Protein AF-A0A6S6SHM6-F1 (afdb_monomer_lite)

Foldseek 3Di:
DDPPPPPDPDDDDDPDDAFAWDDLDDPVPTHHPCVVDPPVCSVVPPHDPDTDDND

Structure (mmCIF, N/CA/C/O backbone):
data_AF-A0A6S6SHM6-F1
#
_entry.id   AF-A0A6S6SHM6-F1
#
loop_
_atom_site.group_PDB
_atom_site.id
_atom_site.type_symbol
_atom_site.label_atom_id
_atom_site.label_alt_id
_atom_site.label_comp_id
_atom_site.label_asym_id
_atom_site.label_entity_id
_atom_site.label_seq_id
_atom_site.pdbx_PDB_ins_code
_atom_site.Cartn_x
_atom_site.Cartn_y
_atom_site.Cartn_z
_atom_site.occupancy
_atom_site.B_iso_or_equiv
_atom_site.auth_seq_id
_atom_site.auth_comp_id
_atom_site.auth_asym_id
_atom_site.auth_atom_id
_atom_site.pdbx_PDB_model_num
ATOM 1 N N . MET A 1 1 ? 29.907 -3.824 -2.944 1.00 48.19 1 MET A N 1
ATOM 2 C CA . MET A 1 1 ? 28.723 -3.059 -2.508 1.00 48.19 1 MET A CA 1
ATOM 3 C C . MET A 1 1 ? 28.291 -2.275 -3.723 1.00 48.19 1 MET A C 1
ATOM 5 O O . MET A 1 1 ? 28.981 -1.335 -4.094 1.00 48.19 1 MET A O 1
ATOM 9 N N . ASP A 1 2 ? 27.275 -2.766 -4.424 1.00 47.53 2 ASP A N 1
ATOM 10 C CA . ASP A 1 2 ? 26.850 -2.177 -5.690 1.00 47.53 2 ASP A CA 1
ATOM 11 C C . ASP A 1 2 ? 26.184 -0.826 -5.422 1.00 47.53 2 ASP A C 1
ATOM 13 O O . ASP A 1 2 ? 25.097 -0.753 -4.855 1.00 47.53 2 ASP A O 1
ATOM 17 N N . ASN A 1 3 ? 26.858 0.252 -5.827 1.00 55.81 3 ASN A N 1
ATOM 18 C CA . ASN A 1 3 ? 26.360 1.630 -5.790 1.00 55.81 3 ASN A CA 1
ATOM 19 C C . ASN A 1 3 ? 25.351 1.899 -6.924 1.00 55.81 3 ASN A C 1
ATOM 21 O O . ASN A 1 3 ? 25.357 2.970 -7.531 1.00 55.81 3 ASN A O 1
ATOM 25 N N . THR A 1 4 ? 24.499 0.929 -7.255 1.00 59.25 4 THR A N 1
ATOM 26 C CA . THR A 1 4 ? 23.472 1.113 -8.279 1.00 59.25 4 THR A CA 1
ATOM 27 C C . THR A 1 4 ? 22.331 1.898 -7.654 1.00 59.25 4 THR A C 1
ATOM 29 O O . THR A 1 4 ? 21.518 1.360 -6.903 1.00 59.25 4 THR A O 1
ATOM 32 N N . THR A 1 5 ? 22.266 3.195 -7.942 1.00 59.31 5 THR A N 1
ATOM 33 C CA . THR A 1 5 ? 21.085 4.019 -7.685 1.00 59.31 5 THR A CA 1
ATOM 34 C C . THR A 1 5 ? 19.919 3.446 -8.490 1.00 59.31 5 THR A C 1
ATOM 36 O O . THR A 1 5 ? 19.729 3.767 -9.662 1.00 59.31 5 THR A O 1
ATOM 39 N N . ASN A 1 6 ? 19.143 2.556 -7.864 1.00 59.75 6 ASN A N 1
ATOM 40 C CA . ASN A 1 6 ? 17.869 2.059 -8.380 1.00 59.75 6 ASN A CA 1
ATOM 41 C C . ASN A 1 6 ? 16.848 3.203 -8.358 1.00 59.75 6 ASN A C 1
ATOM 43 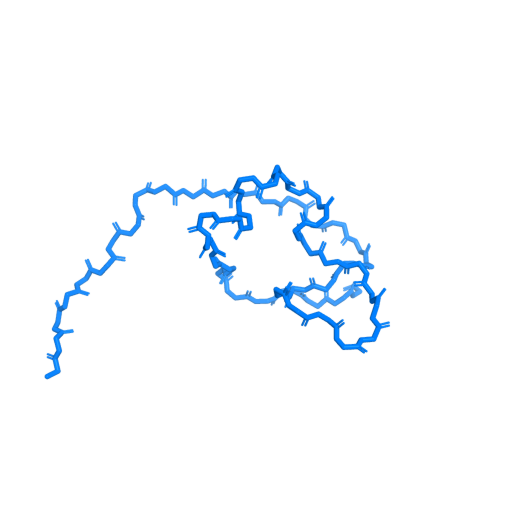O O . ASN A 1 6 ? 15.973 3.283 -7.497 1.00 59.75 6 ASN A O 1
ATOM 47 N N . ASN A 1 7 ? 16.997 4.130 -9.301 1.00 65.38 7 ASN A N 1
ATOM 48 C CA . ASN A 1 7 ? 16.085 5.243 -9.496 1.00 65.38 7 ASN A CA 1
ATOM 49 C C . ASN A 1 7 ? 14.825 4.719 -10.190 1.00 65.38 7 ASN A C 1
ATOM 51 O O . ASN A 1 7 ? 14.739 4.712 -11.420 1.00 65.38 7 ASN A O 1
ATOM 55 N N . SER A 1 8 ? 13.838 4.283 -9.403 1.00 68.56 8 SER A N 1
ATOM 56 C CA . SER A 1 8 ? 12.490 4.074 -9.929 1.00 68.56 8 SER A CA 1
ATOM 57 C C . SER A 1 8 ? 11.918 5.428 -10.355 1.00 68.56 8 SER A C 1
ATOM 59 O O . SER A 1 8 ? 11.742 6.322 -9.529 1.00 68.56 8 SER A O 1
ATOM 61 N N . LYS A 1 9 ? 11.665 5.604 -11.657 1.00 84.56 9 LYS A N 1
ATOM 62 C CA . LYS A 1 9 ? 11.108 6.850 -12.220 1.00 84.56 9 LYS A CA 1
ATOM 63 C C . LYS A 1 9 ? 9.595 6.967 -12.040 1.00 84.56 9 LYS A C 1
ATOM 65 O O . LYS A 1 9 ? 9.041 8.043 -12.241 1.00 84.56 9 LYS A O 1
ATOM 70 N N . ASN A 1 10 ? 8.942 5.866 -11.684 1.00 90.44 10 ASN A N 1
ATOM 71 C CA . ASN A 1 10 ? 7.496 5.783 -11.595 1.00 90.44 10 ASN A CA 1
ATOM 72 C C . ASN A 1 10 ? 7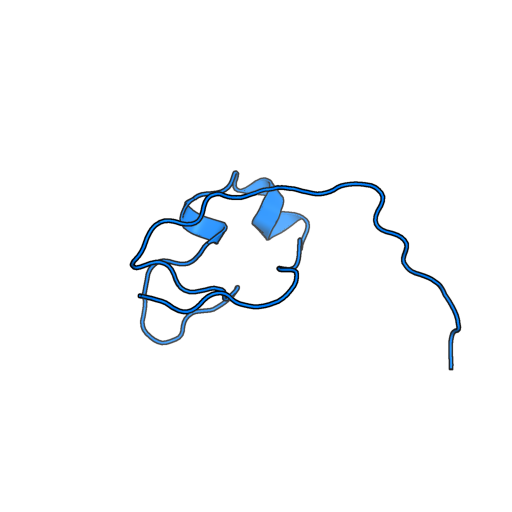.078 5.705 -10.124 1.00 90.44 10 ASN A C 1
ATOM 74 O O . ASN A 1 10 ? 7.662 4.956 -9.339 1.00 90.44 10 ASN 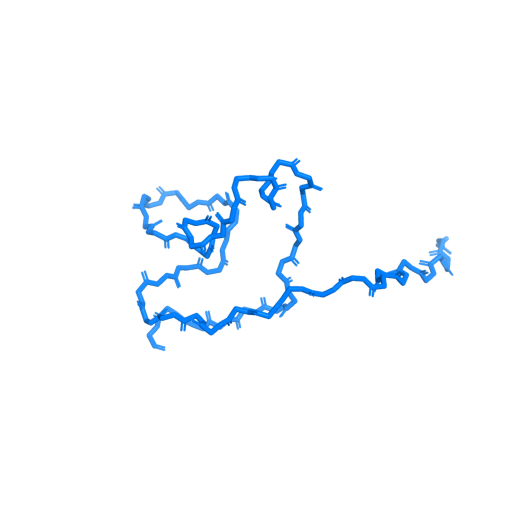A O 1
ATOM 78 N N . LEU A 1 11 ? 6.053 6.478 -9.769 1.00 93.75 11 LEU A N 1
ATOM 79 C CA . LEU A 1 11 ? 5.494 6.566 -8.424 1.00 93.75 11 LEU A CA 1
ATOM 80 C C . LEU A 1 11 ? 3.979 6.412 -8.502 1.00 93.75 11 LEU A C 1
ATOM 82 O O . LEU A 1 11 ? 3.325 7.026 -9.343 1.00 93.75 11 LEU A O 1
ATOM 86 N N . LEU A 1 12 ? 3.432 5.620 -7.585 1.00 94.75 12 LEU A N 1
ATOM 87 C CA . LEU A 1 12 ? 2.002 5.550 -7.327 1.00 94.75 12 LEU A CA 1
ATOM 88 C C . LEU A 1 12 ? 1.728 6.272 -6.014 1.00 94.75 12 LEU A C 1
ATOM 90 O O . LEU A 1 12 ? 2.390 6.014 -5.008 1.00 94.75 12 LEU A O 1
ATOM 94 N N . VAL A 1 13 ? 0.752 7.174 -6.024 1.00 96.06 13 VAL A N 1
ATOM 95 C CA . VAL A 1 13 ? 0.300 7.868 -4.818 1.00 96.06 13 VAL A CA 1
ATOM 96 C C . VAL A 1 13 ? -1.051 7.293 -4.428 1.00 96.06 13 VAL A C 1
ATOM 98 O O . VAL A 1 13 ? -1.993 7.312 -5.215 1.00 96.06 13 VAL A O 1
ATOM 101 N N . LEU A 1 14 ? -1.136 6.785 -3.202 1.00 97.25 14 LEU A N 1
ATOM 102 C CA . LEU A 1 14 ? -2.354 6.225 -2.638 1.00 97.25 14 LEU A CA 1
ATOM 103 C C . LEU A 1 14 ? -2.784 7.075 -1.445 1.00 97.25 14 LEU A C 1
ATOM 105 O O . LEU A 1 14 ? -2.078 7.143 -0.439 1.00 97.25 14 LEU A O 1
ATOM 109 N N . ASN A 1 15 ? -3.971 7.673 -1.528 1.00 97.50 15 ASN A N 1
ATOM 110 C CA . ASN A 1 15 ? -4.637 8.211 -0.348 1.00 97.50 15 ASN A CA 1
ATOM 111 C C . ASN A 1 15 ? -5.204 7.042 0.470 1.00 97.50 15 ASN A C 1
ATOM 113 O O . ASN A 1 15 ? -6.341 6.618 0.267 1.00 97.50 15 ASN A O 1
ATOM 117 N N . LYS A 1 16 ? -4.360 6.463 1.328 1.00 97.44 16 LYS A N 1
ATOM 118 C CA . LYS A 1 16 ? -4.666 5.266 2.114 1.00 97.44 16 LYS A CA 1
ATOM 119 C C . LYS A 1 16 ? -5.790 5.551 3.131 1.00 97.44 16 LYS A C 1
ATOM 121 O O . LYS A 1 16 ? -5.572 6.333 4.055 1.00 97.44 16 LYS A O 1
ATOM 126 N N . PRO A 1 17 ? -6.946 4.866 3.053 1.00 97.38 17 PRO A N 1
ATOM 127 C CA . PRO A 1 17 ? -7.964 4.910 4.097 1.00 97.38 17 PRO A CA 1
ATOM 128 C C . PRO A 1 17 ? -7.488 4.233 5.393 1.00 97.38 17 PRO A C 1
ATOM 130 O O . PRO A 1 17 ? -6.598 3.373 5.392 1.00 97.38 17 PRO A O 1
ATOM 133 N N . LYS A 1 18 ? -8.134 4.568 6.513 1.00 97.00 18 LYS A N 1
ATOM 134 C CA . LYS A 1 18 ? -7.969 3.837 7.780 1.00 97.00 18 LYS A CA 1
ATOM 135 C C . LYS A 1 18 ? -8.371 2.365 7.615 1.00 97.00 18 LYS A C 1
ATOM 137 O O . LYS A 1 18 ? -9.233 2.042 6.799 1.00 97.00 18 LYS A O 1
ATOM 142 N N . GLY A 1 19 ? -7.759 1.475 8.395 1.00 96.81 19 GLY A N 1
ATOM 143 C CA . GLY A 1 19 ? -8.098 0.045 8.422 1.00 96.81 19 GLY A CA 1
ATOM 144 C C . GLY A 1 19 ? -7.364 -0.834 7.400 1.00 96.81 19 GLY A C 1
ATOM 145 O O . GLY A 1 19 ? -7.610 -2.037 7.362 1.00 96.81 19 GLY A O 1
ATOM 146 N N . TYR A 1 20 ? -6.439 -0.269 6.618 1.00 97.88 20 TYR A N 1
ATOM 147 C CA . TYR A 1 20 ? -5.558 -1.021 5.716 1.00 97.88 20 TYR A CA 1
ATOM 148 C C . TYR A 1 20 ? -4.135 -1.106 6.275 1.00 97.88 20 TYR A C 1
ATOM 150 O O . TYR A 1 20 ? -3.585 -0.105 6.733 1.00 97.88 20 TYR A O 1
ATOM 158 N N . VAL A 1 21 ? -3.514 -2.282 6.228 1.00 97.62 21 VAL A N 1
ATOM 159 C CA . VAL A 1 21 ? -2.128 -2.498 6.665 1.00 97.62 21 VAL A CA 1
ATOM 160 C C . VAL A 1 21 ? -1.172 -2.293 5.489 1.00 97.62 21 VAL A C 1
ATOM 162 O O . VAL A 1 21 ? -1.413 -2.761 4.377 1.00 97.62 21 VAL A O 1
ATOM 165 N N . VAL A 1 22 ? -0.042 -1.624 5.723 1.00 97.69 22 VAL A N 1
ATOM 166 C CA . VAL A 1 22 ? 1.050 -1.563 4.739 1.00 97.69 22 VAL A CA 1
ATOM 167 C C . VAL A 1 22 ? 1.897 -2.837 4.844 1.00 97.69 22 VAL A C 1
ATOM 169 O O . VAL A 1 22 ? 2.852 -2.893 5.617 1.00 97.69 22 VAL A O 1
ATOM 172 N N . THR A 1 23 ? 1.513 -3.880 4.105 1.00 95.88 23 THR A N 1
ATOM 173 C CA . THR A 1 23 ? 2.253 -5.148 3.977 1.00 95.88 23 THR A CA 1
ATOM 174 C C . THR A 1 23 ? 1.880 -5.866 2.676 1.00 95.88 23 THR A C 1
ATOM 176 O O . THR A 1 23 ? 0.785 -5.654 2.163 1.00 95.88 23 THR A O 1
ATOM 179 N N . ARG A 1 24 ? 2.777 -6.709 2.144 1.00 94.56 24 ARG A N 1
ATOM 180 C CA . ARG A 1 24 ? 2.488 -7.633 1.023 1.00 94.56 24 ARG A CA 1
ATOM 181 C C . ARG A 1 24 ? 1.930 -8.978 1.483 1.00 94.56 24 ARG A C 1
ATOM 183 O O . ARG A 1 24 ? 1.321 -9.685 0.695 1.00 94.56 24 ARG A O 1
ATOM 190 N N . SER A 1 25 ? 2.160 -9.338 2.739 1.00 91.75 25 SER A N 1
ATOM 191 C CA . SER A 1 25 ? 1.640 -10.559 3.344 1.00 91.75 25 SER A CA 1
ATOM 192 C C . SER A 1 25 ? 1.166 -10.217 4.748 1.00 91.75 25 SER A C 1
ATOM 194 O O . SER A 1 25 ? 1.943 -9.703 5.558 1.00 91.75 25 SER A O 1
ATOM 196 N N . ASP A 1 26 ? -0.123 -10.411 5.012 1.00 92.00 26 ASP A N 1
ATOM 197 C CA . ASP A 1 26 ? -0.695 -10.237 6.343 1.00 92.00 26 ASP A CA 1
ATOM 198 C C . ASP A 1 26 ? -1.084 -11.598 6.918 1.00 92.00 26 ASP A C 1
ATOM 200 O O . ASP A 1 26 ? -2.020 -12.242 6.456 1.00 92.00 26 ASP A O 1
ATOM 204 N N . GLU A 1 27 ? -0.395 -12.017 7.975 1.00 91.31 27 GLU A N 1
ATOM 205 C CA . GLU A 1 27 ? -0.624 -13.307 8.642 1.00 91.31 27 GLU A CA 1
ATOM 206 C C . GLU A 1 27 ? -1.948 -13.356 9.425 1.00 91.31 27 GLU A C 1
ATOM 208 O O . GLU A 1 27 ? -2.352 -14.407 9.915 1.00 91.31 27 GLU A O 1
ATOM 213 N N . ARG A 1 28 ? -2.631 -12.213 9.571 1.00 93.31 28 ARG A N 1
ATOM 214 C CA . ARG A 1 28 ? -3.863 -12.058 10.355 1.00 93.31 28 ARG A CA 1
ATOM 215 C C . ARG A 1 28 ? -5.096 -11.832 9.474 1.00 93.31 28 ARG A C 1
ATOM 217 O O . ARG A 1 28 ? -6.164 -11.551 10.015 1.00 93.31 28 ARG A O 1
ATOM 224 N N . GLY A 1 29 ? -4.959 -11.930 8.149 1.00 92.31 29 GLY A N 1
ATOM 225 C CA . GLY A 1 29 ? -6.053 -11.751 7.190 1.00 92.31 29 GLY A CA 1
ATOM 226 C C . GLY A 1 29 ? -6.660 -10.342 7.166 1.00 92.31 29 GLY A C 1
ATOM 227 O O . GLY A 1 29 ? -7.808 -10.171 6.758 1.00 92.31 29 GLY A O 1
ATOM 228 N N . ARG A 1 30 ? -5.933 -9.325 7.640 1.00 96.25 30 ARG A N 1
ATOM 229 C CA . ARG A 1 30 ? -6.354 -7.920 7.563 1.00 96.25 30 ARG A CA 1
ATOM 230 C C . ARG A 1 30 ? -6.214 -7.417 6.133 1.00 96.25 30 ARG A C 1
ATOM 232 O O . ARG A 1 30 ? -5.307 -7.823 5.412 1.00 96.25 30 ARG A O 1
ATOM 239 N N . LYS A 1 31 ? -7.061 -6.453 5.769 1.00 96.94 31 LYS A N 1
ATOM 240 C CA . LYS A 1 31 ? -6.946 -5.766 4.481 1.00 96.94 31 LYS A CA 1
ATOM 241 C C . LYS A 1 31 ? -5.609 -5.038 4.377 1.00 96.94 31 LYS A C 1
ATOM 243 O O . LYS A 1 31 ? -5.161 -4.400 5.335 1.00 96.94 31 LYS A O 1
ATOM 248 N N . THR A 1 32 ? -4.990 -5.099 3.212 1.00 98.06 32 THR A N 1
ATOM 249 C CA . THR A 1 32 ? -3.700 -4.494 2.898 1.00 98.06 32 THR A CA 1
ATOM 250 C C . THR A 1 32 ? -3.845 -3.388 1.863 1.00 98.06 32 THR A C 1
ATOM 252 O O . THR A 1 32 ? -4.823 -3.322 1.125 1.00 98.06 32 THR A O 1
ATOM 255 N N . VAL A 1 33 ? -2.843 -2.516 1.759 1.00 98.00 33 VAL A N 1
ATOM 256 C CA . VAL A 1 33 ? -2.820 -1.478 0.712 1.00 98.00 33 VAL A CA 1
ATOM 257 C C . VAL A 1 33 ? -2.927 -2.030 -0.715 1.00 98.00 33 VAL A C 1
ATOM 259 O O . VAL A 1 33 ? -3.353 -1.293 -1.598 1.00 98.00 33 VAL A O 1
ATOM 262 N N . TYR A 1 34 ? -2.594 -3.303 -0.949 1.00 97.75 34 TYR A N 1
ATOM 263 C CA . TYR A 1 34 ? -2.714 -3.930 -2.268 1.00 97.75 34 TYR A CA 1
ATOM 264 C C . TYR A 1 34 ? -4.158 -4.283 -2.632 1.00 97.75 34 TYR A C 1
ATOM 266 O O . TYR A 1 34 ? -4.467 -4.335 -3.814 1.00 97.75 34 TYR A O 1
ATOM 274 N N . ASP A 1 35 ? -5.064 -4.399 -1.655 1.00 97.12 35 ASP A N 1
ATOM 275 C CA . ASP A 1 35 ? -6.500 -4.586 -1.921 1.00 97.12 35 ASP A CA 1
ATOM 276 C C . ASP A 1 35 ? -7.149 -3.337 -2.548 1.00 97.12 35 ASP A C 1
ATOM 278 O O . ASP A 1 35 ? -8.267 -3.394 -3.057 1.00 97.12 35 ASP A O 1
ATOM 282 N N . LEU A 1 36 ? -6.471 -2.186 -2.470 1.00 97.62 36 LEU A N 1
ATOM 283 C CA . LEU A 1 36 ? -6.925 -0.901 -3.009 1.00 97.62 36 LEU A CA 1
ATOM 284 C C . LEU A 1 36 ? -6.315 -0.576 -4.375 1.00 97.62 36 LEU A C 1
ATOM 286 O O . LEU A 1 36 ? -6.680 0.431 -4.983 1.00 97.62 36 LEU A O 1
A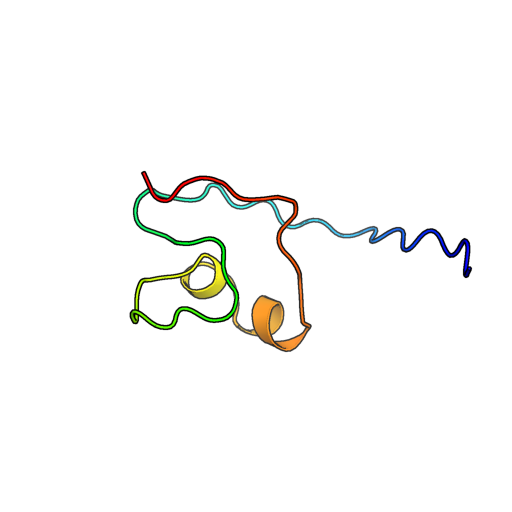TOM 290 N N . LEU A 1 37 ? -5.348 -1.371 -4.827 1.00 97.31 37 LEU A N 1
ATOM 291 C CA . LEU A 1 37 ? -4.556 -1.103 -6.018 1.00 97.31 37 LEU A CA 1
ATOM 292 C C . LEU A 1 37 ? -4.886 -2.129 -7.108 1.00 97.31 37 LEU A C 1
ATOM 294 O O . LEU A 1 37 ? -5.359 -3.225 -6.811 1.00 97.31 37 LEU A O 1
ATOM 298 N N . PRO A 1 38 ? -4.644 -1.803 -8.387 1.00 97.50 38 PRO A N 1
ATOM 299 C CA . PRO A 1 38 ? -4.748 -2.791 -9.450 1.00 97.50 38 PRO A CA 1
ATOM 300 C C . PRO A 1 38 ? -3.853 -4.008 -9.182 1.00 97.50 38 PRO A C 1
ATOM 302 O O . PRO A 1 38 ? -2.726 -3.852 -8.713 1.00 97.50 38 PRO A O 1
ATOM 305 N N . GLN A 1 39 ? -4.319 -5.201 -9.559 1.00 97.38 39 GLN A N 1
ATOM 306 C CA . GLN A 1 39 ? -3.614 -6.468 -9.316 1.00 97.38 39 GLN A CA 1
ATOM 307 C C . GLN A 1 39 ? -2.158 -6.464 -9.822 1.00 97.38 39 GLN A C 1
ATOM 309 O O . GLN A 1 39 ? -1.265 -6.943 -9.126 1.00 97.38 39 GLN A O 1
ATOM 314 N N . TRP A 1 40 ? -1.898 -5.825 -10.971 1.00 97.75 40 TRP A N 1
ATOM 315 C CA . TRP A 1 40 ? -0.551 -5.722 -11.548 1.00 97.75 40 TRP A CA 1
ATOM 316 C C . TRP A 1 40 ? 0.459 -5.044 -10.614 1.00 97.75 40 TRP A C 1
ATOM 318 O O . TRP A 1 40 ? 1.646 -5.329 -10.689 1.00 97.75 40 TRP A O 1
ATOM 328 N N . VAL A 1 41 ? 0.016 -4.190 -9.685 1.00 97.06 41 VAL A N 1
ATOM 329 C CA . VAL A 1 41 ? 0.913 -3.551 -8.711 1.00 97.06 41 VAL A CA 1
ATOM 330 C C . VAL A 1 41 ? 1.527 -4.594 -7.775 1.00 97.06 41 VAL A C 1
ATOM 332 O O . VAL A 1 41 ? 2.709 -4.517 -7.436 1.00 97.06 41 VAL A O 1
ATOM 335 N N . PHE A 1 42 ? 0.736 -5.582 -7.358 1.00 96.75 42 PHE A N 1
ATOM 336 C CA . PHE A 1 42 ? 1.236 -6.676 -6.538 1.00 96.75 42 PHE A CA 1
ATOM 337 C C . PHE A 1 42 ? 2.110 -7.628 -7.359 1.00 96.75 42 PHE A C 1
ATOM 339 O O . PHE A 1 42 ? 3.191 -8.002 -6.900 1.00 96.75 42 PHE A O 1
ATOM 346 N N . ASP A 1 43 ? 1.661 -7.986 -8.562 1.00 97.50 43 ASP A N 1
ATOM 347 C CA . ASP A 1 43 ? 2.326 -8.970 -9.423 1.00 97.50 43 ASP A CA 1
ATOM 348 C C . ASP A 1 43 ? 3.704 -8.476 -9.901 1.00 97.50 43 ASP A C 1
ATOM 350 O O . ASP A 1 43 ? 4.687 -9.210 -9.806 1.00 97.50 43 ASP A O 1
ATOM 354 N N . ASP A 1 44 ? 3.811 -7.199 -10.289 1.00 96.06 44 ASP A N 1
ATOM 355 C CA . ASP A 1 44 ? 5.068 -6.555 -10.708 1.00 96.06 44 ASP A CA 1
ATOM 356 C C . ASP A 1 44 ? 6.017 -6.264 -9.533 1.00 96.06 44 ASP A C 1
ATOM 358 O O . ASP A 1 44 ? 7.138 -5.784 -9.709 1.00 96.06 44 ASP A O 1
ATOM 362 N N . GLY A 1 45 ? 5.584 -6.540 -8.304 1.00 94.00 45 GLY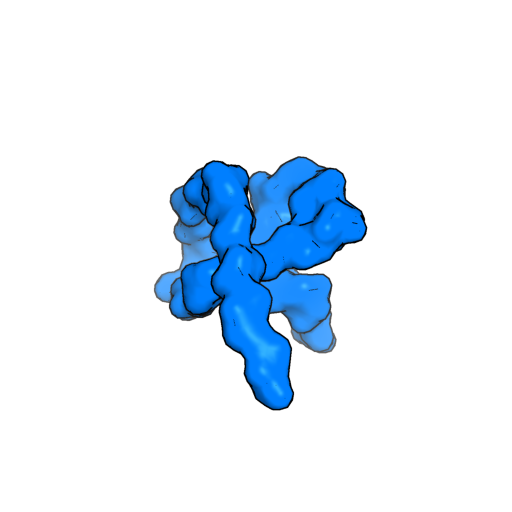 A N 1
ATOM 363 C CA . GLY A 1 45 ? 6.439 -6.456 -7.133 1.00 94.00 45 GLY A CA 1
ATOM 364 C C . GLY A 1 45 ? 6.725 -5.045 -6.633 1.00 94.00 45 GLY A C 1
ATOM 365 O O . GLY A 1 45 ? 7.764 -4.833 -6.003 1.00 94.00 45 GLY A O 1
ATOM 366 N N . TRP A 1 46 ? 5.809 -4.102 -6.858 1.00 94.94 46 TRP A N 1
ATOM 367 C CA . TRP A 1 46 ? 5.922 -2.755 -6.307 1.00 94.94 46 TRP A CA 1
ATOM 368 C C . TRP A 1 46 ? 6.050 -2.792 -4.786 1.00 94.94 46 TRP A C 1
ATOM 370 O O . TRP A 1 46 ? 5.450 -3.629 -4.113 1.00 94.94 46 TRP A O 1
ATOM 380 N N . MET A 1 47 ? 6.849 -1.872 -4.246 1.00 94.50 47 MET A N 1
ATOM 381 C CA . MET A 1 47 ? 7.147 -1.803 -2.819 1.00 94.50 47 MET A CA 1
ATOM 382 C C . MET A 1 47 ? 6.675 -0.472 -2.235 1.00 94.50 47 MET A C 1
ATOM 384 O O . MET A 1 47 ? 6.828 0.571 -2.877 1.00 94.50 47 MET A O 1
ATOM 388 N N . PRO A 1 48 ? 6.118 -0.478 -1.013 1.00 95.62 48 PRO A N 1
ATOM 389 C CA . PRO A 1 48 ? 5.705 0.747 -0.357 1.00 95.62 48 PRO A CA 1
ATOM 390 C C . PRO A 1 48 ? 6.932 1.565 0.058 1.00 95.62 48 PRO A C 1
ATOM 392 O O . PRO A 1 48 ? 7.940 1.022 0.514 1.00 95.62 48 PRO A O 1
ATOM 395 N N . ILE A 1 49 ? 6.822 2.886 -0.056 1.00 94.50 49 ILE A N 1
ATOM 396 C CA . ILE A 1 49 ? 7.834 3.824 0.432 1.00 94.50 49 ILE A CA 1
ATOM 397 C C . ILE A 1 49 ? 7.449 4.210 1.862 1.00 94.50 49 ILE A C 1
ATOM 399 O O . ILE A 1 49 ? 6.631 5.100 2.083 1.00 94.50 49 ILE A O 1
ATOM 403 N N . GLY A 1 50 ? 8.013 3.497 2.838 1.00 94.38 50 GLY A N 1
ATOM 404 C CA . GLY A 1 50 ? 7.650 3.642 4.249 1.00 94.38 50 GLY A CA 1
ATOM 405 C C . GLY A 1 50 ? 6.322 2.965 4.607 1.00 94.38 50 GLY A C 1
ATOM 406 O O . GLY A 1 50 ? 5.757 2.194 3.829 1.00 94.38 50 GLY A O 1
ATOM 407 N N . ARG A 1 51 ? 5.838 3.210 5.829 1.00 96.81 51 ARG A N 1
ATOM 408 C CA . ARG A 1 51 ? 4.588 2.646 6.353 1.00 96.81 51 ARG A CA 1
ATOM 409 C C . ARG A 1 51 ? 3.792 3.738 7.052 1.00 96.81 51 ARG A C 1
ATOM 411 O O . ARG A 1 51 ? 4.349 4.480 7.851 1.00 96.81 51 ARG A O 1
ATOM 418 N N . LEU A 1 52 ? 2.498 3.795 6.756 1.00 96.88 52 LEU A N 1
ATOM 419 C CA . LEU A 1 52 ? 1.523 4.545 7.536 1.00 96.88 52 LEU A CA 1
ATOM 420 C C . LEU A 1 52 ? 0.789 3.562 8.444 1.00 96.88 52 LEU A C 1
ATOM 422 O O . LEU A 1 52 ? 0.460 2.451 8.006 1.00 96.88 52 LEU A O 1
ATOM 426 N N . ASP A 1 53 ? 0.545 3.975 9.683 1.00 95.88 53 ASP A N 1
ATOM 427 C CA . ASP A 1 53 ? -0.144 3.152 10.664 1.00 95.88 53 ASP A CA 1
ATOM 428 C C . ASP A 1 53 ? -1.559 2.768 10.207 1.00 95.88 53 ASP A C 1
ATOM 430 O O . ASP A 1 53 ? -2.130 3.283 9.233 1.00 95.88 53 ASP A O 1
ATOM 434 N N . LEU A 1 54 ? -2.083 1.737 10.864 1.00 94.62 54 LEU A N 1
ATOM 435 C CA . LEU A 1 54 ? -3.377 1.158 10.529 1.00 94.62 54 LEU A CA 1
ATOM 436 C C . LEU A 1 54 ? -4.528 2.150 10.770 1.00 94.62 54 LEU A C 1
ATOM 438 O O . LEU A 1 54 ? -5.490 2.146 9.996 1.00 94.62 54 LEU A O 1
ATOM 442 N N . GLU A 1 55 ? -4.405 2.979 11.810 1.00 90.44 55 GLU A N 1
ATOM 443 C CA . GLU A 1 55 ? -5.405 3.948 12.285 1.00 90.44 55 GLU A CA 1
ATOM 444 C C . GLU A 1 55 ? -5.100 5.398 11.900 1.00 90.44 55 GLU A C 1
ATOM 446 O O . GLU A 1 55 ? -3.912 5.765 11.801 1.00 90.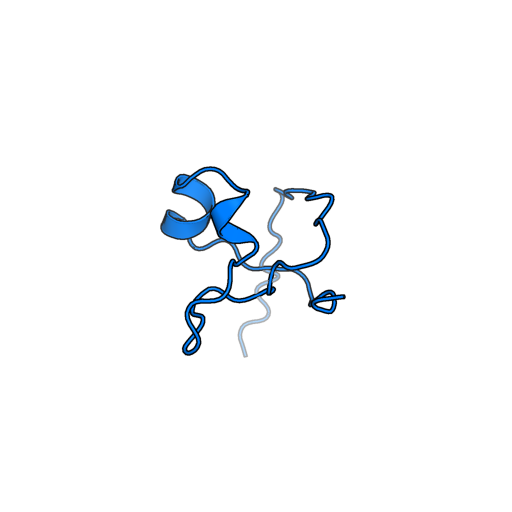44 55 GLU A O 1
#

Radius of gyration: 12.97 Å; chains: 1; bounding box: 37×22×24 Å

pLDDT: mean 90.05, std 13.71, range [47.53, 98.06]

Sequence (55 aa):
MDNTTNNSKNLLVLNKPKGYVVTRSDERGRKTVYDLLPQWVFDDGWMPIGRLDLE

InterPro domains:
  IPR020094 Pseudouridine synthase TruA/RsuA/RluB/E/F, N-terminal [G3DSA:3.30.70.580] (1-55)
  IPR020103 Pseudouridine synthase, catalytic domain superfamily [SSF55120] (8-54)

Secondary structure (DSSP, 8-state):
---------------PPTT-BS-S--TT---BGGGGS-HHHHHTT---SS-----

Organism: NCBI:txid269237